Protein AF-A0A7X6U846-F1 (afdb_monomer)

Solvent-accessible surface area (backbone atoms only — not comparable to full-atom values): 5591 Å² total; per-residue (Å²): 134,89,84,78,83,88,75,57,64,49,82,45,80,56,86,60,30,40,33,41,44,41,76,78,78,50,80,66,47,75,42,48,46,87,47,44,72,46,72,48,62,63,66,68,29,21,33,35,36,28,34,75,86,72,48,78,48,77,49,73,50,96,50,94,54,58,31,61,58,55,50,55,52,48,53,54,39,49,36,55,76,69,70,46,74,96,73,75,90,81,125

Radius of gyration: 13.64 Å; Cα contacts (8 Å, |Δi|>4): 134; chains: 1; bounding box: 28×40×40 Å

Foldseek 3Di:
DDDDDPADFDWDDDLFWIWTGGPVPDDIDIGGLLQWPDWDDDPQFWIWTAGPVRDIDIDGHPDRDGSVVVVVVSVVSSCVVVVHPPDDPDD

Structure (mmCIF, N/CA/C/O backbone):
data_AF-A0A7X6U846-F1
#
_entry.id   AF-A0A7X6U846-F1
#
loop_
_atom_site.group_PDB
_atom_site.id
_atom_site.type_symbol
_atom_site.label_atom_id
_atom_site.label_alt_id
_atom_site.label_comp_id
_atom_site.label_asym_id
_atom_site.label_entity_id
_atom_site.label_seq_id
_atom_site.pdbx_PDB_ins_code
_atom_site.Cartn_x
_atom_site.Cartn_y
_atom_site.Cartn_z
_atom_site.occupancy
_atom_site.B_iso_or_equiv
_atom_site.auth_seq_id
_atom_site.auth_comp_id
_atom_site.auth_asym_id
_atom_site.auth_atom_id
_atom_site.pdbx_PDB_model_num
ATOM 1 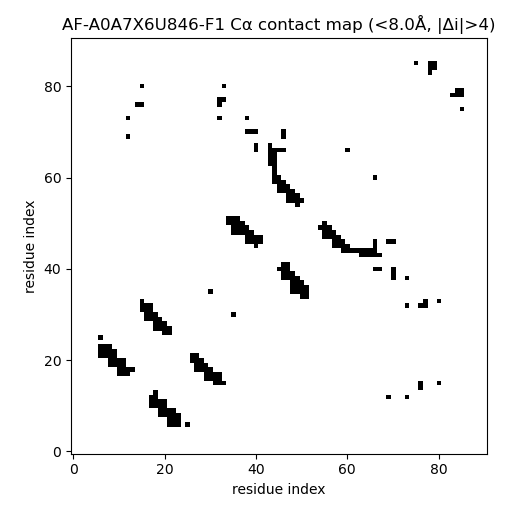N N . SER A 1 1 ? 0.409 -2.327 -23.516 1.00 39.97 1 SER A N 1
ATOM 2 C CA . SER A 1 1 ? -0.011 -1.416 -22.433 1.00 39.97 1 SER A CA 1
ATOM 3 C C . SER A 1 1 ? 1.142 -0.471 -22.128 1.00 39.97 1 SER A C 1
ATOM 5 O O . SER A 1 1 ? 2.235 -0.956 -21.858 1.00 39.97 1 SER A O 1
ATOM 7 N N . ARG A 1 2 ? 0.961 0.848 -22.285 1.00 40.75 2 ARG A N 1
ATOM 8 C CA . ARG A 1 2 ? 2.002 1.857 -22.018 1.00 40.75 2 ARG A CA 1
ATOM 9 C C . ARG A 1 2 ? 1.869 2.263 -20.547 1.00 40.75 2 ARG A C 1
ATOM 11 O O . ARG A 1 2 ? 0.918 2.948 -20.193 1.00 40.75 2 ARG A O 1
ATOM 18 N N . SER A 1 3 ? 2.761 1.788 -19.680 1.00 44.41 3 SER A N 1
ATOM 19 C CA . SER A 1 3 ? 2.774 2.200 -18.272 1.00 44.41 3 SER A CA 1
ATOM 20 C C . SER A 1 3 ? 3.434 3.577 -18.160 1.00 44.41 3 SER A C 1
ATOM 22 O O . SER A 1 3 ? 4.621 3.705 -18.462 1.00 44.41 3 SER A O 1
ATOM 24 N N . HIS A 1 4 ? 2.690 4.597 -17.739 1.00 46.59 4 HIS A N 1
ATOM 25 C CA . HIS A 1 4 ? 3.252 5.906 -17.408 1.00 46.59 4 HIS A CA 1
ATOM 26 C C . HIS A 1 4 ? 3.679 5.905 -15.936 1.00 46.59 4 HIS A C 1
ATOM 28 O O . HIS A 1 4 ? 2.861 5.667 -15.051 1.00 46.59 4 HIS A O 1
ATOM 34 N N . VAL A 1 5 ? 4.968 6.132 -15.672 1.00 60.53 5 VAL A N 1
ATOM 35 C CA . VAL A 1 5 ? 5.485 6.270 -14.304 1.00 60.53 5 VAL A CA 1
ATOM 36 C C . VAL A 1 5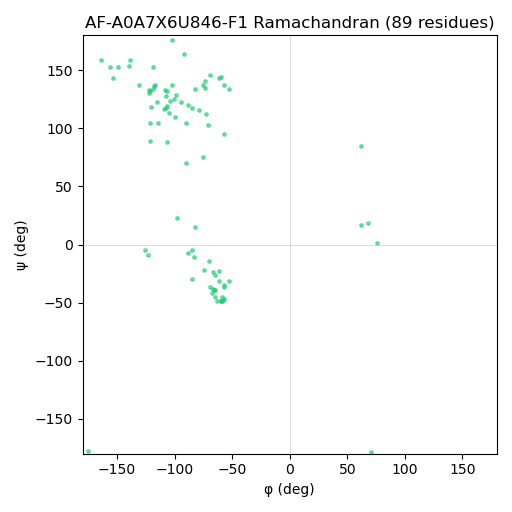 ? 5.024 7.623 -13.775 1.00 60.53 5 VAL A C 1
ATOM 38 O O . VAL A 1 5 ? 5.442 8.652 -14.296 1.00 60.53 5 VAL A O 1
ATOM 41 N N . LEU A 1 6 ? 4.141 7.616 -12.776 1.00 59.34 6 LEU A N 1
ATOM 42 C CA . LEU A 1 6 ? 3.558 8.842 -12.224 1.00 59.34 6 LEU A CA 1
ATOM 43 C C . LEU A 1 6 ? 4.576 9.681 -11.444 1.00 59.34 6 LEU A C 1
ATOM 45 O O . LEU A 1 6 ? 4.508 10.903 -11.500 1.00 59.34 6 LEU A O 1
ATOM 49 N N . ALA A 1 7 ? 5.489 9.031 -10.720 1.00 71.88 7 ALA A N 1
ATOM 50 C CA . ALA A 1 7 ? 6.492 9.694 -9.895 1.00 71.88 7 ALA A CA 1
ATOM 51 C C . ALA A 1 7 ? 7.627 8.734 -9.505 1.00 71.88 7 ALA A C 1
ATOM 53 O O . ALA A 1 7 ? 7.452 7.511 -9.515 1.00 71.88 7 ALA A O 1
ATOM 54 N N . SER A 1 8 ? 8.789 9.282 -9.137 1.00 83.44 8 SER A N 1
ATOM 55 C CA . SER A 1 8 ? 9.862 8.529 -8.464 1.00 83.44 8 SER A CA 1
ATOM 56 C C . SER A 1 8 ? 9.860 8.841 -6.972 1.00 83.44 8 SER A C 1
ATOM 58 O O . SER A 1 8 ? 9.733 9.998 -6.587 1.00 83.44 8 SER A O 1
ATOM 60 N N . GLY A 1 9 ? 10.018 7.824 -6.126 1.00 88.25 9 GLY A N 1
ATOM 61 C CA . GLY A 1 9 ? 9.920 8.019 -4.685 1.00 88.25 9 GLY A CA 1
ATOM 62 C C . GLY A 1 9 ? 10.241 6.782 -3.861 1.00 88.25 9 GLY A C 1
ATOM 63 O O . GLY A 1 9 ? 10.574 5.720 -4.395 1.00 88.25 9 GLY A O 1
ATOM 64 N N . ASN A 1 10 ? 10.115 6.941 -2.547 1.00 89.56 10 ASN A N 1
ATOM 65 C CA . ASN A 1 10 ? 10.289 5.888 -1.559 1.00 89.56 10 ASN A CA 1
ATOM 66 C C . ASN A 1 10 ? 8.935 5.474 -0.985 1.00 89.56 10 ASN A C 1
ATOM 68 O O . ASN A 1 10 ? 8.142 6.315 -0.566 1.00 89.56 10 ASN A O 1
ATOM 72 N N . LEU A 1 11 ? 8.694 4.164 -0.924 1.00 90.31 11 LEU A N 1
ATOM 73 C CA . LEU A 1 11 ? 7.525 3.602 -0.257 1.00 90.31 11 LEU A CA 1
ATOM 74 C C . LEU A 1 11 ? 7.892 3.214 1.177 1.00 90.31 11 LEU A C 1
ATOM 76 O O . LEU A 1 11 ? 8.788 2.399 1.397 1.00 90.31 11 LEU A O 1
ATOM 80 N N . GLN A 1 12 ? 7.184 3.760 2.155 1.00 92.25 12 GLN A N 1
ATOM 81 C CA . GLN A 1 12 ? 7.412 3.519 3.576 1.00 92.25 12 GLN A CA 1
ATOM 82 C C . GLN A 1 12 ? 6.133 2.977 4.208 1.00 92.25 12 GLN A C 1
ATOM 84 O O . GLN A 1 12 ? 5.051 3.512 3.984 1.00 92.25 12 GLN A O 1
ATOM 89 N N . LEU A 1 13 ? 6.252 1.907 4.991 1.00 92.94 13 LEU A N 1
ATOM 90 C CA . LEU A 1 13 ? 5.135 1.323 5.726 1.00 92.94 13 LEU A CA 1
ATOM 91 C C . LEU A 1 13 ? 5.320 1.606 7.216 1.00 92.94 13 LEU A C 1
ATOM 93 O O . LEU A 1 13 ? 6.293 1.154 7.818 1.00 92.94 13 LEU A O 1
ATOM 97 N N . PHE A 1 14 ? 4.392 2.369 7.784 1.00 94.94 14 PHE A N 1
ATOM 98 C CA . PHE A 1 14 ? 4.308 2.674 9.209 1.00 94.94 14 PHE A CA 1
ATOM 99 C C . PHE A 1 14 ? 3.219 1.820 9.865 1.00 94.94 14 PHE A C 1
ATOM 101 O O . PHE A 1 14 ? 2.511 1.076 9.189 1.00 94.94 14 PHE A O 1
ATOM 108 N N . ARG A 1 15 ? 3.079 1.927 11.193 1.00 94.38 15 ARG A N 1
ATOM 109 C CA . ARG A 1 15 ? 2.112 1.139 11.976 1.00 94.38 15 ARG A CA 1
ATOM 110 C C . ARG A 1 15 ? 0.664 1.329 11.503 1.00 94.38 15 ARG A C 1
ATOM 112 O O . ARG A 1 15 ? -0.110 0.382 11.543 1.00 94.38 15 ARG A O 1
ATOM 119 N N . ASP A 1 16 ? 0.309 2.538 11.089 1.00 95.06 16 ASP A N 1
ATOM 120 C CA . ASP A 1 16 ? -1.060 2.978 10.812 1.00 95.06 16 ASP A CA 1
ATOM 121 C C . ASP A 1 16 ? -1.266 3.516 9.389 1.00 95.06 16 ASP A C 1
ATOM 123 O O . ASP A 1 16 ? -2.409 3.696 8.966 1.00 95.06 16 ASP A O 1
ATOM 127 N N . GLN A 1 17 ? -0.194 3.715 8.616 1.00 96.50 17 GLN A N 1
ATOM 128 C CA . GLN A 1 17 ? -0.273 4.245 7.255 1.00 96.50 17 GLN A CA 1
ATOM 129 C C . GLN A 1 17 ? 0.832 3.736 6.321 1.00 96.50 17 GLN A C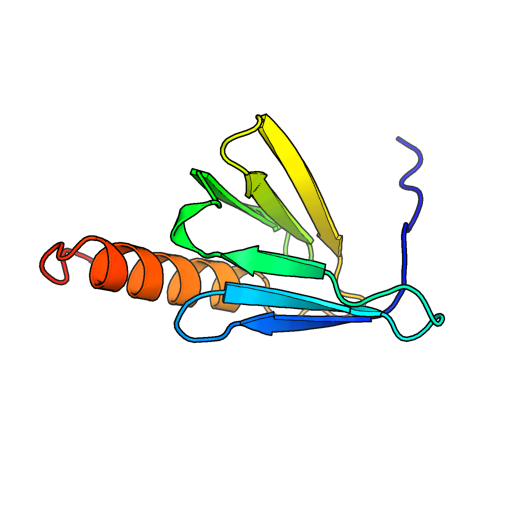 1
ATOM 131 O O . GLN A 1 17 ? 1.955 3.440 6.731 1.00 96.50 17 GLN A O 1
ATOM 136 N N . LEU A 1 18 ? 0.517 3.699 5.029 1.00 95.19 18 LEU A N 1
ATOM 137 C CA . LEU A 1 18 ? 1.456 3.542 3.926 1.00 95.19 18 LEU A CA 1
ATOM 138 C C . LEU A 1 18 ? 1.749 4.927 3.342 1.00 95.19 18 LEU A C 1
ATOM 140 O O . LEU A 1 18 ? 0.824 5.663 3.015 1.00 95.19 18 LEU A O 1
ATOM 144 N N . VAL A 1 19 ? 3.017 5.291 3.191 1.00 95.00 19 VAL A N 1
ATOM 145 C CA . VAL A 1 19 ? 3.422 6.607 2.684 1.00 95.00 19 VAL A CA 1
ATOM 146 C C . VAL A 1 19 ? 4.277 6.445 1.441 1.00 95.00 19 VAL A C 1
ATOM 148 O O . VAL A 1 19 ? 5.231 5.668 1.428 1.00 95.00 19 VAL A O 1
ATOM 151 N N . PHE A 1 20 ? 3.946 7.209 0.406 1.00 92.19 20 PHE A N 1
ATOM 152 C CA . PHE A 1 20 ? 4.800 7.422 -0.749 1.00 92.19 20 PHE A CA 1
ATOM 153 C C . PHE A 1 20 ? 5.415 8.820 -0.671 1.00 92.19 20 PHE A C 1
ATOM 155 O O . PHE A 1 20 ? 4.706 9.828 -0.748 1.00 92.19 20 PHE A O 1
ATOM 162 N N . ASP A 1 21 ? 6.733 8.862 -0.492 1.00 92.06 21 ASP A N 1
ATOM 163 C CA . ASP A 1 21 ? 7.526 10.087 -0.446 1.00 92.06 21 ASP A CA 1
ATOM 164 C C . ASP A 1 21 ? 8.192 10.322 -1.802 1.00 92.06 21 ASP A C 1
ATOM 166 O O . ASP A 1 21 ? 9.077 9.564 -2.212 1.00 92.06 21 ASP A O 1
ATOM 170 N N . SER A 1 22 ? 7.723 11.339 -2.515 1.00 89.00 22 SER A N 1
ATOM 171 C CA . SER A 1 22 ? 8.153 11.637 -3.876 1.00 89.00 22 SER A CA 1
ATOM 172 C C . SER A 1 22 ? 9.461 12.424 -3.884 1.00 89.00 22 SER A C 1
ATOM 174 O O . SER A 1 22 ? 9.603 13.411 -3.168 1.00 89.00 22 SER A O 1
ATOM 176 N N . THR A 1 23 ? 10.419 12.039 -4.726 1.00 86.19 23 THR A N 1
ATOM 177 C CA . THR A 1 23 ? 11.703 12.757 -4.863 1.00 86.19 23 THR A CA 1
ATOM 178 C C . THR A 1 23 ? 11.666 13.887 -5.893 1.00 86.19 23 THR A C 1
ATOM 180 O O . THR A 1 23 ? 12.626 14.631 -6.035 1.00 86.19 23 THR A O 1
ATOM 183 N N . ASP A 1 24 ? 10.573 14.005 -6.638 1.00 85.00 24 ASP A N 1
ATOM 184 C CA . ASP A 1 24 ? 10.341 14.955 -7.733 1.00 85.00 24 ASP A CA 1
ATOM 185 C C . ASP A 1 24 ? 9.533 16.194 -7.290 1.00 85.00 24 ASP A C 1
ATOM 187 O O . ASP A 1 24 ? 8.898 16.863 -8.104 1.00 85.00 24 ASP A O 1
ATOM 191 N N . GLY A 1 25 ? 9.554 16.512 -5.990 1.00 78.56 25 GLY A N 1
ATOM 192 C CA . GLY A 1 25 ? 8.901 17.699 -5.423 1.00 78.56 25 GLY A CA 1
ATOM 193 C C . GLY A 1 25 ? 7.379 17.590 -5.295 1.00 78.56 25 GLY A C 1
ATOM 194 O O . GLY A 1 25 ? 6.738 18.535 -4.837 1.00 78.56 25 GLY A O 1
ATOM 195 N N . GLN A 1 26 ? 6.790 16.450 -5.668 1.00 84.19 26 GLN A N 1
ATOM 196 C CA . GLN A 1 26 ? 5.377 16.182 -5.421 1.00 84.19 26 GLN A CA 1
ATOM 197 C C . GLN A 1 26 ? 5.113 15.991 -3.921 1.00 84.19 26 GLN A C 1
ATOM 199 O O . GLN A 1 26 ? 5.957 15.440 -3.207 1.00 84.19 26 GLN A O 1
ATOM 204 N N . PRO A 1 27 ? 3.936 16.413 -3.424 1.00 86.81 27 PRO A N 1
ATOM 205 C CA . PRO A 1 27 ? 3.588 16.234 -2.025 1.00 86.81 27 PRO A CA 1
ATOM 206 C C . PRO A 1 27 ? 3.557 14.748 -1.662 1.00 86.81 27 PRO A C 1
ATOM 208 O O . PRO A 1 27 ? 3.108 13.903 -2.447 1.00 86.81 27 PRO A O 1
ATOM 211 N N . LYS A 1 28 ? 3.998 14.442 -0.437 1.00 91.00 28 LYS A N 1
ATOM 212 C CA . LYS A 1 28 ? 3.909 13.089 0.115 1.00 91.00 28 LYS A CA 1
ATOM 213 C C . LYS A 1 28 ? 2.459 12.629 0.102 1.00 91.00 28 LYS A C 1
ATOM 215 O O . LYS A 1 28 ? 1.560 13.376 0.487 1.00 91.00 28 LYS A O 1
ATOM 220 N N . ARG A 1 29 ? 2.237 11.379 -0.295 1.00 92.31 29 ARG A N 1
ATOM 221 C CA . ARG A 1 29 ? 0.913 10.754 -0.239 1.00 92.31 29 ARG A CA 1
ATOM 222 C C . ARG A 1 29 ? 0.890 9.753 0.896 1.00 92.31 29 ARG A C 1
ATOM 224 O O . ARG A 1 29 ? 1.664 8.801 0.885 1.00 92.31 29 ARG A O 1
ATOM 231 N N . ALA A 1 30 ? 0.011 9.978 1.862 1.00 95.00 30 ALA A N 1
ATOM 232 C CA . ALA A 1 30 ? -0.211 9.077 2.980 1.00 95.00 30 ALA A CA 1
ATOM 233 C C . ALA A 1 30 ? -1.562 8.374 2.821 1.00 95.00 30 ALA A C 1
ATOM 235 O O . ALA A 1 30 ? -2.579 9.009 2.545 1.00 95.00 30 ALA A O 1
ATOM 236 N N . PHE A 1 31 ? -1.560 7.060 3.008 1.00 95.25 31 PHE A N 1
ATOM 237 C CA . PHE A 1 31 ? -2.723 6.190 2.924 1.00 95.25 31 PHE A CA 1
ATOM 238 C C . PHE A 1 31 ? -2.889 5.483 4.272 1.00 95.25 31 PHE A C 1
ATOM 240 O O . PHE A 1 31 ? -2.117 4.565 4.565 1.00 95.25 31 PHE A O 1
ATOM 247 N N . PRO A 1 32 ? -3.860 5.878 5.113 1.00 96.25 32 PRO A N 1
ATOM 248 C CA . PRO A 1 32 ? -4.176 5.136 6.329 1.00 96.25 32 PRO A CA 1
ATOM 249 C C . PRO A 1 32 ? -4.433 3.661 6.007 1.00 96.25 32 PRO A C 1
ATOM 251 O O . PRO A 1 32 ? -5.180 3.354 5.083 1.00 96.25 32 PRO A O 1
ATOM 254 N N . LEU A 1 33 ? -3.866 2.721 6.765 1.00 95.56 33 LEU A N 1
ATOM 255 C CA . LEU A 1 33 ? -4.018 1.294 6.449 1.00 95.56 33 LEU A CA 1
ATOM 256 C C . LEU A 1 33 ? -5.479 0.850 6.495 1.00 95.56 33 LEU A C 1
ATOM 258 O O . LEU A 1 33 ? -5.895 0.014 5.701 1.00 95.56 33 LEU A O 1
ATOM 262 N N . LEU A 1 34 ? -6.283 1.467 7.364 1.00 94.12 34 LEU A N 1
ATOM 263 C CA . LEU A 1 34 ? -7.720 1.223 7.418 1.00 94.12 34 LEU A CA 1
ATOM 264 C C . LEU A 1 34 ? -8.452 1.680 6.149 1.00 94.12 34 LEU A C 1
ATOM 266 O O . LEU A 1 34 ? -9.507 1.121 5.852 1.00 94.12 34 LEU A O 1
ATOM 270 N N . SER A 1 35 ? -7.937 2.665 5.402 1.00 95.19 35 SER A N 1
ATOM 271 C CA . SER A 1 35 ? -8.544 3.123 4.146 1.00 95.19 35 SER A CA 1
ATOM 272 C C . SER A 1 35 ? -8.157 2.261 2.943 1.00 95.19 35 SER A C 1
ATOM 274 O O . SER A 1 35 ? -8.791 2.383 1.897 1.00 95.19 35 SER A O 1
ATOM 276 N N . ILE A 1 36 ? -7.177 1.365 3.084 1.00 95.75 36 ILE A N 1
ATOM 277 C CA .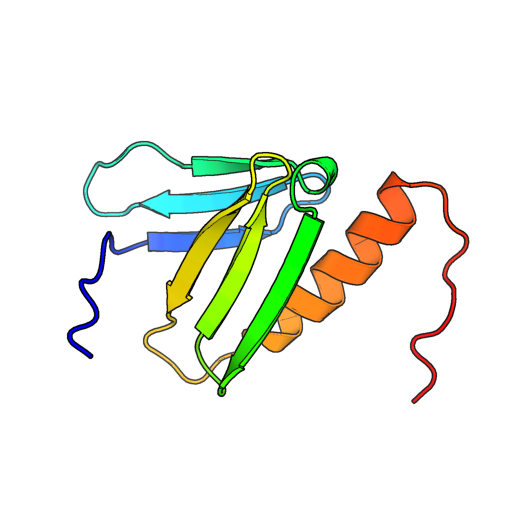 ILE A 1 36 ? -6.798 0.392 2.058 1.00 95.75 36 ILE A CA 1
ATOM 278 C C . ILE A 1 36 ? -7.714 -0.830 2.195 1.00 95.75 36 ILE A C 1
ATOM 280 O O . ILE A 1 36 ? -7.733 -1.502 3.221 1.00 95.75 36 ILE A O 1
ATOM 284 N N . SER A 1 37 ? -8.508 -1.113 1.165 1.00 93.88 37 SER A N 1
ATOM 285 C CA . SER A 1 37 ? -9.431 -2.254 1.133 1.00 93.88 37 SER A CA 1
ATOM 286 C C . SER A 1 37 ? -8.745 -3.542 0.682 1.00 93.88 37 SER A C 1
ATOM 288 O O . SER A 1 37 ? -9.138 -4.636 1.089 1.00 93.88 37 SER A O 1
ATOM 290 N N . ARG A 1 38 ? -7.711 -3.425 -0.159 1.00 93.38 38 ARG A N 1
ATOM 291 C CA . ARG A 1 38 ? -6.964 -4.562 -0.697 1.00 93.38 38 ARG A CA 1
ATOM 292 C C . ARG A 1 38 ? -5.542 -4.155 -1.055 1.00 93.38 38 ARG A C 1
ATOM 294 O O . ARG A 1 38 ? -5.328 -3.079 -1.601 1.00 93.38 38 ARG A O 1
ATOM 301 N N . MET A 1 39 ? -4.593 -5.057 -0.834 1.00 94.12 39 MET A N 1
ATOM 302 C CA . MET A 1 39 ? -3.225 -4.966 -1.340 1.00 94.12 39 MET A CA 1
ATOM 303 C C . MET A 1 39 ? -2.855 -6.299 -1.990 1.00 94.12 39 MET A C 1
ATOM 305 O O . MET A 1 39 ? -3.187 -7.359 -1.461 1.00 94.12 39 MET A O 1
ATOM 309 N N . ILE A 1 40 ? -2.202 -6.254 -3.147 1.00 92.94 40 ILE A N 1
ATOM 310 C CA . ILE A 1 40 ? -1.727 -7.423 -3.888 1.00 92.94 40 ILE A CA 1
ATOM 311 C C . ILE A 1 40 ? -0.336 -7.158 -4.462 1.00 92.94 40 ILE A C 1
ATOM 313 O O . ILE A 1 40 ? 0.079 -6.014 -4.657 1.00 92.94 40 ILE A O 1
ATOM 317 N N . VAL A 1 41 ? 0.370 -8.239 -4.770 1.00 90.31 41 VAL A N 1
ATOM 318 C CA . VAL A 1 41 ? 1.637 -8.202 -5.498 1.00 90.31 41 VAL A CA 1
ATOM 319 C C . VAL A 1 41 ? 1.381 -8.643 -6.937 1.00 90.31 41 VAL A C 1
ATOM 321 O O . VAL A 1 41 ? 0.864 -9.735 -7.161 1.00 90.31 41 VAL A O 1
ATOM 324 N N . HIS A 1 42 ? 1.731 -7.798 -7.907 1.00 86.06 42 HIS A N 1
ATOM 325 C CA . HIS A 1 42 ? 1.614 -8.092 -9.335 1.00 86.06 42 HIS A CA 1
ATOM 326 C C . HIS A 1 42 ? 3.009 -8.348 -9.926 1.00 86.06 42 HIS A C 1
ATOM 328 O O . HIS A 1 42 ? 3.706 -7.446 -10.384 1.00 86.06 42 HIS A O 1
ATOM 334 N N . GLY A 1 43 ? 3.459 -9.602 -9.876 1.00 81.94 43 GLY A N 1
ATOM 335 C CA . GLY A 1 43 ? 4.845 -9.945 -10.203 1.00 81.94 43 GLY A CA 1
ATOM 336 C C . GLY A 1 43 ? 5.845 -9.451 -9.142 1.00 81.94 43 GLY A C 1
ATOM 337 O O . GLY A 1 43 ? 5.465 -8.868 -8.131 1.00 81.94 43 GLY A O 1
ATOM 338 N N . PRO A 1 44 ? 7.154 -9.676 -9.325 1.00 79.06 44 PRO A N 1
ATOM 339 C CA . PRO A 1 44 ? 8.128 -9.539 -8.237 1.00 79.06 44 PRO A CA 1
ATOM 340 C C . PRO A 1 44 ? 8.398 -8.095 -7.770 1.00 79.06 44 PRO A C 1
ATOM 342 O O . PRO A 1 44 ? 9.015 -7.898 -6.720 1.00 79.06 44 PRO A O 1
ATOM 345 N N . GLN A 1 45 ? 7.973 -7.085 -8.537 1.00 86.31 45 GLN A N 1
ATOM 346 C CA . GLN A 1 45 ? 8.372 -5.683 -8.349 1.00 86.31 45 GLN A CA 1
ATOM 347 C C . GLN A 1 45 ? 7.210 -4.703 -8.206 1.00 86.31 45 GLN A C 1
ATOM 349 O O . GLN A 1 45 ? 7.459 -3.524 -7.959 1.00 86.31 45 GLN A O 1
ATOM 354 N N . THR A 1 46 ? 5.969 -5.158 -8.354 1.00 88.94 46 THR A N 1
ATOM 355 C CA . THR A 1 46 ? 4.814 -4.261 -8.360 1.00 88.94 46 THR A CA 1
ATOM 356 C C . THR A 1 46 ? 3.930 -4.547 -7.161 1.00 88.94 46 THR A C 1
ATOM 358 O O . THR A 1 46 ? 3.458 -5.669 -6.970 1.00 88.94 46 THR A O 1
ATOM 361 N N . LEU A 1 47 ? 3.705 -3.516 -6.354 1.00 90.81 47 LEU A N 1
ATOM 362 C CA . LEU A 1 47 ? 2.689 -3.501 -5.315 1.00 90.81 47 LEU A CA 1
ATOM 363 C C . LEU A 1 47 ? 1.486 -2.732 -5.849 1.00 90.81 47 LEU A C 1
ATOM 365 O O . LEU A 1 47 ? 1.627 -1.581 -6.259 1.00 90.81 47 LEU A O 1
ATOM 369 N N . GLN A 1 48 ? 0.315 -3.351 -5.826 1.00 92.75 48 GLN A N 1
ATOM 370 C CA . GLN A 1 48 ? -0.932 -2.690 -6.176 1.00 92.75 48 GLN A CA 1
ATOM 371 C C . GLN A 1 48 ? -1.845 -2.688 -4.958 1.00 92.75 48 GLN A C 1
ATOM 373 O O . GLN A 1 48 ? -1.968 -3.698 -4.264 1.00 92.75 48 GLN A O 1
ATOM 378 N N . PHE A 1 49 ? -2.499 -1.567 -4.691 1.00 93.75 49 PHE A N 1
ATOM 379 C CA . PHE A 1 49 ? -3.479 -1.478 -3.620 1.00 93.75 49 PHE A CA 1
ATOM 380 C C . PHE A 1 49 ? -4.689 -0.655 -4.038 1.00 93.75 49 PHE A C 1
ATOM 382 O O . PHE A 1 49 ? -4.619 0.193 -4.926 1.00 93.75 49 PHE A O 1
ATOM 389 N N . THR A 1 50 ? -5.813 -0.950 -3.403 1.00 94.50 50 THR A N 1
ATOM 390 C CA . THR A 1 50 ? -7.095 -0.295 -3.635 1.00 94.50 50 THR A CA 1
ATOM 391 C C . THR A 1 50 ? -7.531 0.376 -2.348 1.00 94.50 50 THR A C 1
ATOM 393 O O . THR A 1 50 ? -7.449 -0.224 -1.275 1.00 94.50 50 THR A O 1
ATOM 396 N N . THR A 1 51 ? -7.974 1.622 -2.441 1.00 94.12 51 THR A N 1
ATOM 397 C CA . THR A 1 51 ? -8.548 2.369 -1.318 1.00 94.12 51 THR A CA 1
ATOM 398 C C . THR A 1 51 ? -10.072 2.202 -1.274 1.00 94.12 51 THR A C 1
ATOM 400 O O . THR A 1 51 ? -10.690 1.718 -2.222 1.00 94.12 51 THR A O 1
ATOM 403 N N . ARG A 1 52 ? -10.710 2.536 -0.146 1.00 92.75 52 ARG A N 1
ATOM 404 C CA . ARG A 1 52 ? -12.166 2.364 0.057 1.00 92.75 52 ARG A CA 1
ATOM 405 C C . ARG A 1 52 ? -13.035 3.170 -0.913 1.00 92.75 52 ARG A C 1
ATOM 407 O O . ARG A 1 52 ? -14.179 2.802 -1.136 1.00 92.75 52 ARG A O 1
ATOM 414 N N . ASP A 1 53 ? -12.496 4.236 -1.489 1.00 93.62 53 ASP A N 1
ATOM 415 C CA . ASP A 1 53 ? -13.109 5.026 -2.561 1.00 93.62 53 ASP A CA 1
ATOM 416 C C . ASP A 1 53 ? -12.895 4.410 -3.961 1.00 93.62 53 ASP A C 1
ATOM 418 O O . ASP A 1 53 ? -13.105 5.071 -4.974 1.00 93.62 53 ASP A O 1
ATOM 422 N N . ASN A 1 54 ? -12.488 3.137 -4.023 1.00 91.44 54 ASN A N 1
ATOM 423 C CA . ASN A 1 54 ? -12.236 2.356 -5.235 1.00 91.44 54 ASN A CA 1
ATOM 424 C C . ASN A 1 54 ? -11.114 2.895 -6.139 1.00 91.44 54 ASN A C 1
ATOM 426 O O . ASN A 1 54 ? -10.996 2.459 -7.286 1.00 91.44 54 ASN A O 1
ATOM 430 N N . GLN A 1 55 ? -10.246 3.782 -5.642 1.00 92.94 55 GLN A N 1
ATOM 431 C CA . GLN A 1 55 ? -9.049 4.173 -6.385 1.00 92.94 55 GLN A CA 1
ATOM 432 C C . GLN A 1 55 ? -7.991 3.070 -6.327 1.00 92.94 55 GLN A C 1
ATOM 434 O O . GLN A 1 55 ? -7.746 2.467 -5.280 1.00 92.94 55 GLN A O 1
ATOM 439 N N . VAL A 1 56 ? -7.354 2.809 -7.470 1.00 92.25 56 VAL A N 1
ATOM 440 C CA . VAL A 1 56 ? -6.292 1.809 -7.607 1.00 92.25 56 VAL A CA 1
ATOM 441 C C . VAL A 1 56 ? -4.956 2.517 -7.763 1.00 92.25 56 VAL A C 1
ATOM 443 O O . VAL A 1 56 ? -4.780 3.355 -8.645 1.00 92.25 56 VAL A O 1
ATOM 446 N N . TRP A 1 57 ? -4.007 2.129 -6.922 1.00 91.44 57 TRP A N 1
ATOM 447 C CA . TRP A 1 57 ? -2.655 2.660 -6.891 1.00 91.44 57 TRP A CA 1
ATOM 448 C C . TRP A 1 57 ? -1.660 1.556 -7.211 1.00 91.44 57 TRP A C 1
ATOM 450 O O . TRP A 1 57 ? -1.769 0.443 -6.696 1.00 91.44 57 TRP A O 1
ATOM 460 N N . GLU A 1 58 ? -0.671 1.880 -8.036 1.00 91.06 58 GLU A N 1
ATOM 461 C CA . GLU A 1 58 ? 0.413 0.975 -8.398 1.00 91.06 58 GLU A CA 1
ATOM 462 C C . GLU A 1 58 ? 1.756 1.606 -8.029 1.00 91.06 58 GLU A C 1
ATOM 464 O O . GLU A 1 58 ? 2.040 2.753 -8.376 1.00 91.06 58 GLU A O 1
ATOM 469 N N . VAL A 1 59 ? 2.596 0.839 -7.335 1.00 88.50 59 VAL A N 1
ATOM 470 C CA . VAL A 1 59 ? 3.975 1.204 -7.016 1.00 88.50 59 VAL A CA 1
ATOM 471 C C . VAL A 1 59 ? 4.898 0.153 -7.606 1.00 88.50 59 VAL A C 1
ATOM 473 O O . VAL A 1 59 ? 4.854 -1.019 -7.226 1.00 88.50 59 VAL A O 1
ATOM 476 N N . ARG A 1 60 ? 5.766 0.583 -8.521 1.00 87.94 60 ARG A N 1
ATOM 477 C CA . ARG A 1 60 ? 6.732 -0.285 -9.193 1.00 87.94 60 ARG A CA 1
ATOM 478 C C . ARG A 1 60 ? 8.144 -0.018 -8.687 1.00 87.94 60 ARG A C 1
ATOM 480 O O . ARG A 1 60 ? 8.689 1.068 -8.869 1.00 87.94 60 ARG A O 1
ATOM 487 N N . SER A 1 61 ? 8.754 -1.031 -8.084 1.00 83.25 61 SER A N 1
ATOM 488 C CA . SER A 1 61 ? 10.158 -0.996 -7.684 1.00 83.25 61 SER A CA 1
ATOM 489 C C . SER A 1 61 ? 11.077 -1.121 -8.901 1.00 83.25 61 SER A C 1
ATOM 491 O O . SER A 1 61 ? 10.834 -1.922 -9.803 1.00 83.25 61 SER A O 1
ATOM 493 N N . LYS A 1 62 ? 12.178 -0.359 -8.903 1.00 80.25 62 LYS A N 1
ATOM 494 C CA . LYS A 1 62 ? 13.244 -0.471 -9.915 1.00 80.25 62 LYS A CA 1
ATOM 495 C C . LYS A 1 62 ? 14.114 -1.720 -9.718 1.00 80.25 62 LYS A C 1
ATOM 497 O O . LYS A 1 62 ? 14.750 -2.170 -10.663 1.00 80.25 62 LYS A O 1
ATOM 502 N N . THR A 1 63 ? 14.152 -2.286 -8.509 1.00 73.69 63 THR A N 1
ATOM 503 C CA . THR A 1 63 ? 14.976 -3.463 -8.174 1.00 73.69 63 THR A CA 1
ATOM 504 C C . THR A 1 63 ? 14.108 -4.636 -7.735 1.00 73.69 63 THR A C 1
ATOM 506 O O . THR A 1 63 ? 12.978 -4.454 -7.285 1.00 73.69 63 THR A O 1
ATOM 509 N N . VAL A 1 64 ? 14.582 -5.869 -7.935 1.00 66.62 64 VAL A N 1
ATOM 510 C CA . VAL A 1 64 ? 13.866 -7.093 -7.532 1.00 66.62 64 VAL A CA 1
ATOM 511 C C . VAL A 1 64 ? 13.981 -7.256 -6.013 1.00 66.62 64 VAL A C 1
ATOM 513 O O . VAL A 1 64 ? 14.791 -8.016 -5.500 1.00 66.62 64 VAL A O 1
ATOM 516 N N . ARG A 1 65 ? 13.218 -6.452 -5.275 1.00 6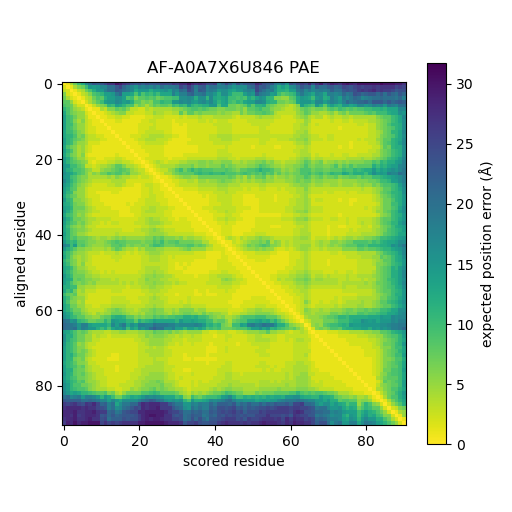3.66 65 ARG A N 1
ATOM 517 C CA . ARG A 1 65 ? 13.039 -6.489 -3.818 1.00 63.66 65 ARG A CA 1
ATOM 518 C C . ARG A 1 65 ? 11.696 -5.836 -3.500 1.00 63.66 65 ARG A C 1
ATOM 520 O O . ARG A 1 65 ? 11.293 -4.893 -4.166 1.00 63.66 65 ARG A O 1
ATOM 527 N N . SER A 1 66 ? 11.026 -6.180 -2.414 1.00 70.00 66 SER A N 1
ATOM 528 C CA . SER A 1 66 ? 10.260 -7.414 -2.243 1.00 70.00 66 SER A CA 1
ATOM 529 C C . SER A 1 66 ? 8.837 -6.944 -1.943 1.00 70.00 66 SER A C 1
ATOM 531 O O . SER A 1 66 ? 8.519 -6.695 -0.781 1.00 70.00 66 SER A O 1
ATOM 533 N N . ALA A 1 67 ? 8.015 -6.736 -2.977 1.00 82.62 67 ALA A N 1
ATOM 534 C CA . ALA A 1 67 ? 6.633 -6.262 -2.821 1.00 82.62 67 ALA A CA 1
ATOM 535 C C . ALA A 1 67 ? 5.841 -7.143 -1.828 1.00 82.62 67 ALA A C 1
ATOM 537 O O . ALA A 1 67 ? 5.047 -6.643 -1.036 1.00 82.62 67 ALA A O 1
ATOM 538 N N . TYR A 1 68 ? 6.178 -8.436 -1.761 1.00 86.69 68 TYR A N 1
ATOM 539 C CA . TYR A 1 68 ? 5.659 -9.379 -0.768 1.00 86.69 68 TYR A CA 1
ATOM 540 C C . TYR A 1 68 ? 5.907 -8.981 0.689 1.00 86.69 68 TYR A C 1
ATOM 542 O O . TYR A 1 68 ? 5.042 -9.223 1.521 1.00 86.69 68 TYR A O 1
ATOM 550 N N . LYS A 1 69 ? 7.033 -8.336 1.028 1.00 88.00 69 LYS A N 1
ATOM 551 C CA . LYS A 1 69 ? 7.262 -7.883 2.412 1.00 88.00 69 LYS A CA 1
ATOM 552 C C . LYS A 1 69 ? 6.252 -6.818 2.824 1.00 88.00 69 LYS A C 1
ATOM 554 O O . LYS A 1 69 ? 5.765 -6.860 3.946 1.00 88.00 69 LYS A O 1
ATOM 559 N N . TYR A 1 70 ? 5.914 -5.905 1.914 1.00 88.88 70 TYR A N 1
ATOM 560 C CA . TYR A 1 70 ? 4.888 -4.898 2.178 1.00 88.88 70 TYR A CA 1
ATOM 561 C C . TYR A 1 70 ? 3.530 -5.557 2.370 1.00 88.88 70 TYR A C 1
ATOM 563 O O . TYR A 1 70 ? 2.860 -5.242 3.342 1.00 88.88 70 TYR A O 1
ATOM 571 N N . LEU A 1 71 ? 3.169 -6.514 1.510 1.00 91.00 71 LEU A N 1
ATOM 572 C CA . LEU A 1 71 ? 1.912 -7.248 1.634 1.00 91.00 71 LEU A CA 1
ATOM 573 C C . LEU A 1 71 ? 1.795 -7.987 2.978 1.00 91.00 71 LEU A C 1
ATOM 575 O O . LEU A 1 71 ? 0.781 -7.849 3.657 1.00 91.00 71 LEU A O 1
ATOM 579 N N . LEU A 1 72 ? 2.830 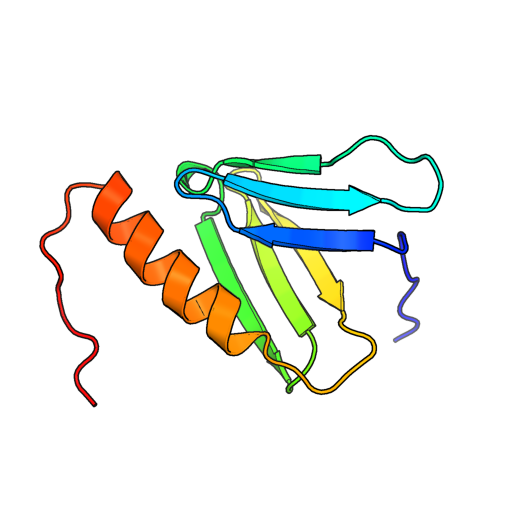-8.732 3.377 1.00 91.62 72 LEU A N 1
ATOM 580 C CA . LEU A 1 72 ? 2.824 -9.504 4.625 1.00 91.62 72 LEU A CA 1
ATOM 581 C C . LEU A 1 72 ? 2.716 -8.595 5.856 1.00 91.62 72 LEU A C 1
ATOM 583 O O . LEU A 1 72 ? 1.874 -8.815 6.725 1.00 91.62 72 LEU A O 1
ATOM 587 N N . VAL A 1 73 ? 3.535 -7.540 5.920 1.00 92.50 73 VAL A N 1
ATOM 588 C CA . VAL A 1 73 ? 3.507 -6.595 7.048 1.00 92.50 73 VAL A CA 1
ATOM 589 C C . VAL A 1 73 ? 2.194 -5.811 7.068 1.00 92.50 73 VAL A C 1
ATOM 591 O O . VAL A 1 73 ? 1.625 -5.605 8.135 1.00 92.50 73 VAL A O 1
ATOM 594 N N . PHE A 1 74 ? 1.665 -5.428 5.906 1.00 93.75 74 PHE A N 1
ATOM 595 C CA . PHE A 1 74 ? 0.356 -4.790 5.790 1.00 93.75 74 PHE A CA 1
ATOM 596 C C . PHE A 1 74 ? -0.760 -5.662 6.367 1.00 93.75 74 PHE A C 1
ATOM 598 O O . PHE A 1 74 ? -1.557 -5.166 7.156 1.00 93.75 74 PHE A O 1
ATOM 605 N N . GLN A 1 75 ? -0.808 -6.951 6.017 1.00 91.88 75 GLN A N 1
ATOM 606 C CA . GLN A 1 75 ? -1.822 -7.877 6.528 1.00 91.88 75 GLN A CA 1
ATOM 607 C C . GLN A 1 75 ? -1.777 -7.979 8.058 1.00 91.88 75 GLN A C 1
ATOM 609 O O . GLN A 1 75 ? -2.818 -7.853 8.701 1.00 91.88 75 GLN A O 1
ATOM 614 N N . LEU A 1 76 ? -0.577 -8.111 8.634 1.00 92.25 76 LEU A N 1
ATOM 615 C CA . LEU A 1 76 ? -0.371 -8.135 10.086 1.00 92.25 76 LEU A CA 1
ATOM 616 C C . LEU A 1 76 ? -0.851 -6.844 10.761 1.00 92.25 76 LEU A C 1
ATOM 618 O O . LEU A 1 76 ? -1.587 -6.886 11.746 1.00 92.25 76 LEU A O 1
ATOM 622 N N . LEU A 1 77 ? -0.456 -5.688 10.223 1.00 93.19 77 LEU A N 1
ATOM 623 C CA . LEU A 1 77 ? -0.851 -4.390 10.770 1.00 93.19 77 LEU A CA 1
ATOM 624 C C . LEU A 1 77 ? -2.358 -4.157 10.637 1.00 93.19 77 LEU A C 1
ATOM 626 O O . LEU A 1 77 ? -2.985 -3.642 11.557 1.00 93.19 77 LEU A O 1
ATOM 630 N N . GLN A 1 78 ? -2.961 -4.567 9.524 1.00 90.56 78 GLN A N 1
ATOM 631 C CA . GLN A 1 78 ? -4.391 -4.407 9.301 1.00 90.56 78 GLN A CA 1
ATOM 632 C C . GLN A 1 78 ? -5.219 -5.281 10.255 1.00 90.56 78 GLN A C 1
ATOM 634 O O . GLN A 1 78 ? -6.220 -4.798 10.779 1.00 90.56 78 GLN A O 1
ATOM 639 N N . GLN A 1 79 ? -4.808 -6.530 10.504 1.00 88.69 79 GLN A N 1
ATOM 640 C CA . GLN A 1 79 ? -5.435 -7.396 11.513 1.00 88.69 79 GLN A CA 1
ATOM 641 C C . GLN A 1 79 ? -5.351 -6.758 12.903 1.00 88.69 79 GLN A C 1
ATOM 643 O O . GLN A 1 79 ? -6.368 -6.602 13.581 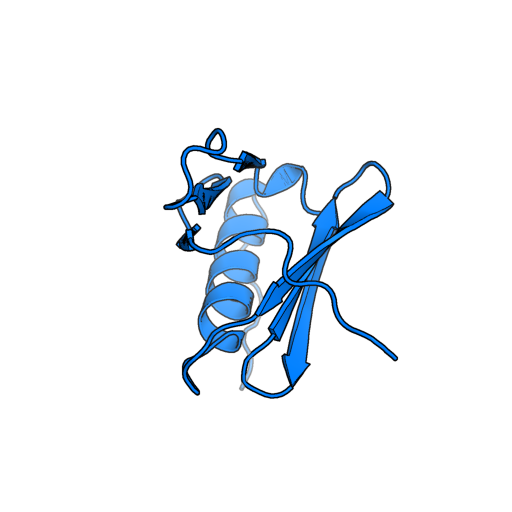1.00 88.69 79 GLN A O 1
ATOM 648 N N . HIS A 1 80 ? -4.155 -6.292 13.281 1.00 89.50 80 HIS A N 1
ATOM 649 C CA . HIS A 1 80 ? -3.930 -5.617 14.555 1.00 89.50 80 HIS A CA 1
ATOM 650 C C . HIS A 1 80 ? -4.828 -4.381 14.730 1.00 89.50 80 HIS A C 1
ATOM 652 O O . HIS A 1 80 ? -5.478 -4.231 15.761 1.00 89.50 80 HIS A O 1
ATOM 658 N N . LEU A 1 81 ? -4.927 -3.522 13.710 1.00 88.94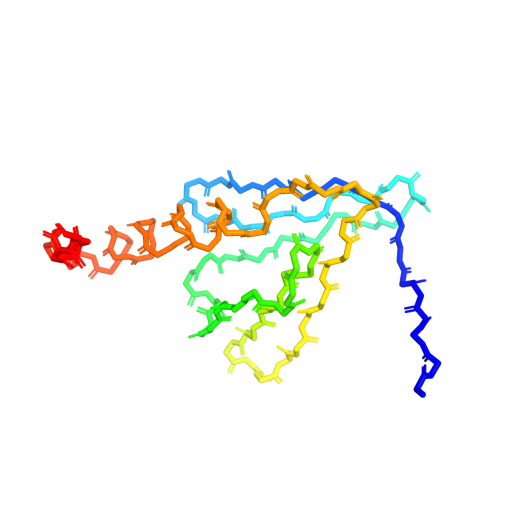 81 LEU A N 1
ATOM 659 C CA . LEU A 1 81 ? -5.759 -2.311 13.745 1.00 88.94 81 LEU A CA 1
ATOM 660 C C . LEU A 1 81 ? -7.265 -2.601 13.803 1.00 88.94 81 LEU A C 1
ATOM 662 O O . LEU A 1 81 ? -8.027 -1.752 14.261 1.00 88.94 81 LEU A O 1
ATOM 666 N N . LYS A 1 82 ? -7.707 -3.774 13.341 1.00 87.25 82 LYS A N 1
ATOM 667 C CA . LYS A 1 82 ? -9.106 -4.216 13.442 1.00 87.25 82 LYS A CA 1
ATOM 668 C C . LYS A 1 82 ? -9.433 -4.890 14.777 1.00 87.25 82 LYS A C 1
ATOM 670 O O . LYS A 1 82 ? -10.592 -5.218 15.006 1.00 87.25 82 LYS A O 1
ATOM 675 N N . GLY A 1 83 ? -8.440 -5.100 15.645 1.00 85.00 83 GLY A N 1
ATOM 676 C CA . GLY A 1 83 ? -8.608 -5.874 16.876 1.00 85.00 83 GLY A CA 1
ATOM 677 C C . GLY A 1 83 ? -8.849 -7.365 16.618 1.00 85.00 83 GLY A C 1
ATOM 678 O O . GLY A 1 83 ? -9.359 -8.061 17.492 1.00 85.00 83 GLY A O 1
ATOM 679 N N . GLU A 1 84 ? -8.507 -7.858 15.425 1.00 78.81 84 GLU A N 1
ATOM 680 C CA . GLU A 1 84 ? -8.600 -9.279 15.103 1.00 78.81 84 GLU A CA 1
ATOM 681 C C . GLU A 1 84 ? -7.456 -10.022 15.820 1.00 78.81 84 GLU A C 1
ATOM 683 O O . GLU A 1 84 ? -6.312 -9.550 15.804 1.00 78.81 84 GLU A O 1
ATOM 688 N N . PRO A 1 85 ? -7.718 -11.170 16.475 1.00 64.62 85 PRO A N 1
ATOM 689 C CA . PRO A 1 85 ? -6.647 -11.987 17.036 1.00 64.62 85 PRO A CA 1
ATOM 690 C C . PRO A 1 85 ? -5.699 -12.418 15.910 1.00 64.62 85 PRO A C 1
ATOM 692 O O . PRO A 1 85 ? -6.152 -12.670 14.794 1.00 64.62 85 PRO A O 1
ATOM 695 N N . TYR A 1 86 ? -4.392 -12.507 16.192 1.00 61.53 86 TYR A N 1
ATOM 696 C CA . TYR A 1 86 ? -3.385 -12.956 15.223 1.00 61.53 86 TYR A CA 1
ATOM 697 C C . TYR A 1 86 ? -3.748 -14.354 14.696 1.00 61.53 86 TYR A C 1
ATOM 699 O O . TYR A 1 86 ? -3.467 -15.369 15.330 1.00 61.53 86 TYR A O 1
ATOM 707 N N . GLY A 1 87 ? -4.427 -14.397 13.553 1.00 51.88 87 GLY A N 1
ATOM 708 C CA . GLY A 1 87 ? -4.989 -15.601 12.965 1.00 51.88 87 GLY A CA 1
ATOM 709 C C . GLY A 1 87 ? -4.296 -15.928 11.652 1.00 51.88 87 GLY A C 1
ATOM 710 O O . GLY A 1 87 ? -4.574 -15.302 10.635 1.00 51.88 87 GLY A O 1
ATOM 711 N N . PHE A 1 88 ? -3.430 -16.943 11.709 1.00 53.62 88 PHE A N 1
ATOM 712 C CA . PHE A 1 88 ? -2.966 -17.781 10.598 1.00 53.62 88 PHE A CA 1
ATOM 713 C C . PHE A 1 88 ? -2.195 -17.109 9.445 1.00 53.62 88 PHE A C 1
ATOM 715 O O . PHE A 1 88 ? -2.706 -16.934 8.344 1.00 53.62 88 PHE A O 1
ATOM 722 N N . PHE A 1 89 ? -0.881 -16.953 9.636 1.00 53.12 89 PHE A N 1
ATOM 723 C CA . PHE A 1 89 ? 0.075 -17.335 8.587 1.00 53.12 89 PHE A CA 1
ATOM 724 C C . PHE A 1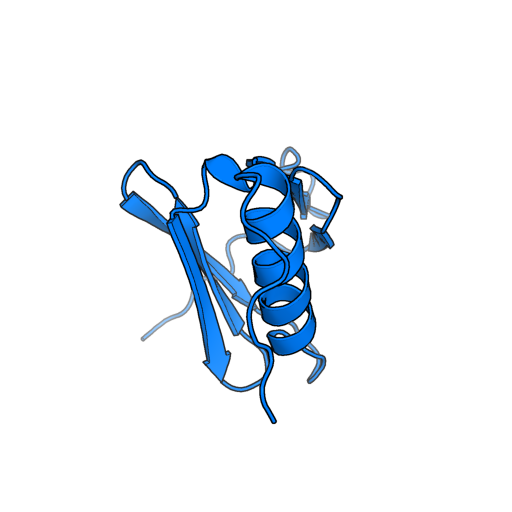 89 ? 0.455 -18.801 8.820 1.00 53.12 89 PHE A C 1
ATOM 726 O O . PHE A 1 89 ? 1.542 -19.101 9.303 1.00 53.12 89 PHE A O 1
ATOM 733 N N . GLY A 1 90 ? -0.493 -19.710 8.577 1.00 39.69 90 GLY A N 1
ATOM 734 C CA . GLY A 1 90 ? -0.179 -21.131 8.476 1.00 39.69 90 GLY A CA 1
ATOM 735 C C . GLY A 1 90 ? 0.591 -21.352 7.180 1.00 39.69 90 GLY A C 1
ATOM 736 O O . GLY A 1 90 ? -0.004 -21.295 6.105 1.00 39.69 90 GLY A O 1
ATOM 737 N N . ILE A 1 91 ? 1.905 -21.522 7.299 1.00 36.28 91 ILE A N 1
ATOM 738 C CA . ILE A 1 91 ? 2.750 -22.176 6.296 1.00 36.28 91 ILE A CA 1
ATOM 739 C C . ILE A 1 91 ? 3.057 -23.563 6.847 1.00 36.28 91 ILE A C 1
ATOM 741 O O . ILE A 1 91 ? 3.366 -23.629 8.060 1.00 36.28 91 ILE A O 1
#

Nearest PDB structures (foldseek):
  3ulc-assembly1_A-2  TM=7.747E-01  e=3.110E-04  Saccharomyces cerevisiae S288C
  3ulb-assembly1_A  TM=8.107E-01  e=9.623E-04  Saccharomyces cerevisiae S288C
  2mwn-assembly1_B  TM=7.747E-01  e=1.316E-02  Homo sapiens
  2h7e-assembly1_A  TM=7.397E-01  e=2.531E-02  Gallus gallus
  7tuv-assembly1_A  TM=4.217E-01  e=5.334E+00  Trypanosoma brucei

Sequence (91 aa):
SRSHVLASGNLQLFRDQLVFDSTDGQPKRAFPLLSISRMIVHGPQTLQFTTRDNQVWEVRSKTVRSAYKYLLVFQLLQQHLKGEPYGFFGI

Secondary structure (DSSP, 8-state):
--------EEEEE-SSEEEEEESSSPPPEEEEGGGEEEEEE-STTEEEEEETT--EEEEE-SSS--HHHHHHHHHHHHHHHTT--------

Mean predicted aligned error: 6.69 Å

pLDDT: mean 83.41, std 15.34, range [36.28, 96.5]